Protein AF-A0A841VBY7-F1 (afdb_monomer_lite)

pLDDT: mean 86.81, std 8.85, range [55.12, 94.94]

Radius of gyration: 17.25 Å; chains: 1; bounding box: 40×37×51 Å

InterPro domains:
  IPR022573 Protein of unknown function DUF2887 [PF11103] (1-107)

Secondary structure (DSSP, 8-state):
---EEEEES-GGG----TTTSHHHHHTTSEEEEEGGG--TTS-H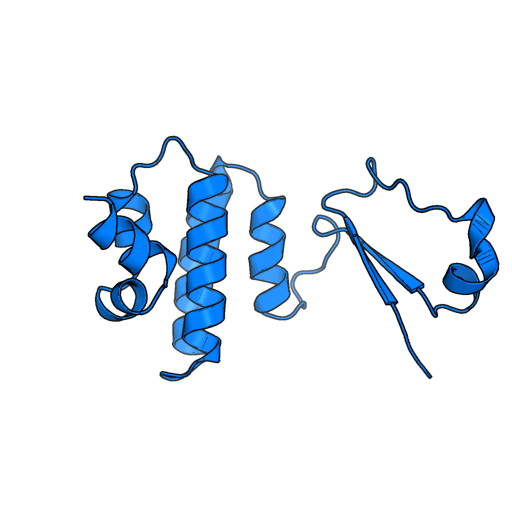HHHHHHTTTS-HHHHHHHHHHHHHHHHHHS-SSHHHHHHHHHHHHHHHHH-TTS-HHHHHTTS-HHHHHTSHHHHHHHH--

Structure (mmCIF, N/CA/C/O backbone):
data_AF-A0A841VBY7-F1
#
_entry.id   AF-A0A841VBY7-F1
#
loop_
_atom_site.group_PDB
_atom_site.id
_atom_site.type_symbol
_atom_site.label_atom_id
_atom_site.label_alt_id
_atom_site.label_comp_id
_atom_site.label_asym_id
_atom_site.label_entity_id
_atom_site.label_seq_id
_atom_site.pdbx_PDB_ins_code
_atom_site.Cartn_x
_atom_site.Cartn_y
_atom_site.Cartn_z
_atom_site.occupancy
_atom_site.B_iso_or_equiv
_atom_site.auth_seq_id
_atom_site.auth_comp_id
_atom_site.auth_asym_id
_atom_site.auth_atom_id
_atom_site.pdbx_PDB_model_num
ATOM 1 N N . ASN A 1 1 ? 5.041 -22.442 -16.978 1.00 83.69 1 ASN A N 1
ATOM 2 C CA . ASN A 1 1 ? 4.970 -21.072 -17.534 1.00 83.69 1 ASN A CA 1
ATOM 3 C C . ASN A 1 1 ? 4.860 -20.075 -16.394 1.00 83.69 1 ASN A C 1
ATOM 5 O O . ASN A 1 1 ? 3.761 -19.865 -15.910 1.00 83.69 1 ASN A O 1
ATOM 9 N N . TRP A 1 2 ? 5.991 -19.558 -15.904 1.00 93.25 2 TRP A N 1
ATOM 10 C CA . TRP A 1 2 ? 6.018 -18.559 -14.826 1.00 93.25 2 TRP A CA 1
ATOM 11 C C . TRP A 1 2 ? 5.962 -17.136 -15.397 1.00 93.25 2 TRP A C 1
ATOM 13 O O . TRP A 1 2 ? 6.404 -16.927 -16.530 1.00 93.25 2 TRP A O 1
ATOM 23 N N . GLN A 1 3 ? 5.454 -16.194 -14.602 1.00 94.81 3 GLN A N 1
ATOM 24 C CA . GLN A 1 3 ? 5.492 -14.752 -14.854 1.00 94.81 3 GLN A CA 1
ATOM 25 C C . GLN A 1 3 ? 5.955 -14.020 -13.589 1.00 94.81 3 GLN A C 1
ATOM 27 O O . GLN A 1 3 ? 5.697 -14.484 -12.479 1.00 94.81 3 GLN A O 1
ATOM 32 N N . GLY A 1 4 ? 6.669 -12.913 -13.767 1.00 94.44 4 GLY A N 1
ATOM 33 C CA . GLY A 1 4 ? 7.171 -12.052 -12.704 1.00 94.44 4 GLY A CA 1
ATOM 34 C C . GLY A 1 4 ? 6.605 -10.641 -12.814 1.00 94.44 4 GLY A C 1
ATOM 35 O O . GLY A 1 4 ? 6.307 -10.155 -13.906 1.00 94.44 4 GLY A O 1
ATOM 36 N N . VAL A 1 5 ? 6.481 -9.977 -11.670 1.00 92.75 5 VAL A N 1
ATOM 37 C CA . VAL A 1 5 ? 5.989 -8.603 -11.574 1.00 92.75 5 VAL A CA 1
ATOM 38 C C . VAL A 1 5 ? 6.984 -7.787 -10.764 1.00 92.75 5 VAL A C 1
ATOM 40 O O . VAL A 1 5 ? 7.416 -8.221 -9.698 1.00 92.75 5 VAL A O 1
ATOM 43 N N . ILE A 1 6 ? 7.345 -6.612 -11.273 1.00 93.50 6 ILE A N 1
ATOM 44 C CA . ILE A 1 6 ? 8.124 -5.611 -10.547 1.00 93.50 6 ILE A CA 1
ATOM 45 C C . ILE A 1 6 ? 7.207 -4.420 -10.292 1.00 93.50 6 ILE A C 1
ATOM 47 O O . ILE A 1 6 ? 6.588 -3.907 -11.222 1.00 93.50 6 ILE A O 1
ATOM 51 N N . ILE A 1 7 ? 7.115 -3.988 -9.039 1.00 91.94 7 ILE A N 1
ATOM 52 C CA . ILE A 1 7 ? 6.282 -2.855 -8.636 1.00 91.94 7 ILE A CA 1
ATOM 53 C C . ILE A 1 7 ? 7.205 -1.724 -8.202 1.00 91.94 7 ILE A C 1
ATOM 55 O O . ILE A 1 7 ? 8.027 -1.897 -7.304 1.00 91.94 7 ILE A O 1
ATOM 59 N N . TYR A 1 8 ? 7.050 -0.568 -8.835 1.00 94.81 8 TYR A N 1
ATOM 60 C CA . TYR A 1 8 ? 7.709 0.673 -8.452 1.00 94.81 8 TYR A CA 1
ATOM 61 C C . TYR A 1 8 ? 6.673 1.671 -7.923 1.00 94.81 8 TYR A C 1
ATOM 63 O O . TYR A 1 8 ? 5.538 1.679 -8.398 1.00 94.81 8 TYR A O 1
ATOM 71 N N . PRO A 1 9 ? 7.028 2.554 -6.977 1.00 92.62 9 PRO A N 1
ATOM 72 C CA . PRO A 1 9 ? 6.151 3.654 -6.596 1.00 92.62 9 PRO A CA 1
ATOM 73 C C . PRO A 1 9 ? 5.969 4.647 -7.756 1.00 92.62 9 PRO A C 1
ATOM 75 O O . PRO A 1 9 ? 4.849 5.049 -8.058 1.00 92.62 9 PRO A O 1
ATOM 78 N N . HIS A 1 10 ? 7.066 4.976 -8.443 1.00 93.88 10 HIS A N 1
ATOM 79 C CA . HIS A 1 10 ? 7.127 5.949 -9.530 1.00 93.88 10 HIS A CA 1
ATOM 80 C C . HIS A 1 10 ? 8.010 5.429 -10.668 1.00 93.88 10 HIS A C 1
ATOM 82 O O . HIS A 1 10 ? 8.964 4.684 -10.429 1.00 93.88 10 HIS A O 1
ATOM 88 N N . ARG A 1 11 ? 7.723 5.832 -11.910 1.00 93.62 11 ARG A N 1
ATOM 89 C CA . ARG A 1 11 ? 8.493 5.410 -13.094 1.00 93.62 11 ARG A CA 1
ATOM 90 C C . ARG A 1 11 ? 9.908 5.973 -13.102 1.00 93.62 11 ARG A C 1
ATOM 92 O O . ARG A 1 11 ? 10.833 5.321 -13.569 1.00 93.62 11 ARG A O 1
ATOM 99 N N . GLU A 1 12 ? 10.071 7.162 -12.552 1.00 94.56 12 GLU A N 1
ATOM 100 C CA . GLU A 1 12 ? 11.310 7.930 -12.499 1.00 94.56 12 GLU A CA 1
ATOM 101 C C . GLU A 1 12 ? 12.406 7.222 -11.695 1.00 94.56 12 GLU A C 1
ATOM 103 O O . GLU A 1 12 ? 13.587 7.476 -11.921 1.00 94.56 12 GLU A O 1
ATOM 108 N N . ILE A 1 13 ? 12.028 6.321 -10.781 1.00 93.75 13 ILE A N 1
ATOM 109 C CA . ILE A 1 13 ? 12.973 5.551 -9.964 1.00 93.75 13 ILE A CA 1
ATOM 110 C C . ILE A 1 13 ? 13.165 4.112 -10.458 1.00 93.75 13 ILE A C 1
ATOM 112 O O . ILE A 1 13 ? 13.806 3.307 -9.779 1.00 93.75 13 ILE A O 1
ATOM 116 N N . GLU A 1 14 ? 12.602 3.762 -11.620 1.00 93.00 14 GLU A N 1
ATOM 117 C CA . GLU A 1 14 ? 12.791 2.442 -12.206 1.00 93.00 14 GLU A CA 1
ATOM 118 C C . GLU A 1 14 ? 14.274 2.193 -12.496 1.00 93.00 14 GLU A C 1
ATOM 120 O O . GLU A 1 14 ? 14.907 2.876 -13.298 1.00 93.00 14 GLU A O 1
ATOM 125 N N . ASN A 1 15 ? 14.809 1.143 -11.882 1.00 90.12 15 ASN A N 1
ATOM 126 C CA . ASN A 1 15 ? 16.189 0.693 -12.051 1.00 90.12 15 ASN A CA 1
ATOM 127 C C . ASN A 1 15 ? 16.261 -0.741 -12.597 1.00 90.12 15 ASN A C 1
ATOM 129 O O . ASN A 1 15 ? 17.210 -1.480 -12.320 1.00 90.12 15 ASN A O 1
ATOM 133 N N . SER A 1 16 ? 15.230 -1.158 -13.335 1.00 86.19 16 SER A N 1
ATOM 134 C CA . SER A 1 16 ? 15.117 -2.527 -13.814 1.00 86.19 16 SER A CA 1
ATOM 135 C C . SER A 1 16 ? 16.292 -2.864 -14.752 1.00 86.19 16 SER A C 1
ATOM 137 O O . SER A 1 16 ? 16.667 -2.063 -15.616 1.00 86.19 16 SER A O 1
ATOM 139 N N . PRO A 1 17 ? 16.912 -4.051 -14.615 1.00 84.69 17 PRO A N 1
ATOM 140 C CA . PRO A 1 17 ? 18.100 -4.431 -15.380 1.00 84.69 17 PRO A CA 1
ATOM 141 C C . PRO A 1 17 ? 17.764 -4.852 -16.825 1.00 84.69 17 PRO A C 1
ATOM 143 O O . PRO A 1 17 ? 18.206 -5.904 -17.293 1.00 84.69 17 PRO A O 1
ATOM 146 N N . LYS A 1 18 ? 16.990 -4.029 -17.550 1.00 84.06 18 LYS A N 1
ATOM 147 C CA . LYS A 1 18 ? 16.443 -4.328 -18.885 1.00 84.06 18 LYS A CA 1
ATOM 148 C C . LYS A 1 18 ? 17.505 -4.754 -19.886 1.00 84.06 18 LYS A C 1
ATOM 150 O O . LYS A 1 18 ? 17.269 -5.692 -20.621 1.00 84.06 18 LYS A O 1
ATOM 155 N N . SER A 1 19 ? 18.694 -4.151 -19.876 1.00 86.44 19 SER A N 1
ATOM 156 C CA . SER A 1 19 ? 19.770 -4.555 -20.795 1.00 86.44 19 SER A CA 1
ATOM 157 C C . SER A 1 19 ? 20.299 -5.972 -20.529 1.00 86.44 19 SER A C 1
ATOM 159 O O . SER A 1 19 ? 20.619 -6.685 -21.474 1.00 86.44 19 SER A O 1
ATOM 161 N N . ARG A 1 20 ? 20.388 -6.406 -19.263 1.00 90.44 20 ARG A N 1
ATOM 162 C CA . ARG A 1 20 ? 20.940 -7.728 -18.913 1.00 90.44 20 ARG A CA 1
ATOM 163 C C . ARG A 1 20 ? 19.905 -8.848 -19.053 1.00 90.44 20 ARG A C 1
ATOM 165 O O . ARG A 1 20 ? 20.283 -9.995 -19.258 1.00 90.44 20 ARG A O 1
ATOM 172 N N . TYR A 1 21 ? 18.620 -8.515 -18.947 1.00 91.50 21 TYR A N 1
ATOM 173 C CA . TYR A 1 21 ? 17.520 -9.483 -18.932 1.00 91.50 21 TYR A CA 1
ATOM 174 C C . TYR A 1 21 ? 16.413 -9.134 -19.934 1.00 91.50 21 TYR A C 1
ATOM 176 O O . TYR A 1 21 ? 15.238 -9.398 -19.683 1.00 91.50 21 TYR A O 1
ATOM 184 N N . GLN A 1 22 ? 16.791 -8.522 -21.058 1.00 91.50 22 GLN A N 1
ATOM 185 C CA . GLN A 1 22 ? 15.883 -7.963 -22.064 1.00 91.50 22 GLN A CA 1
ATOM 186 C C . GLN A 1 22 ? 14.826 -8.970 -22.523 1.00 91.50 22 GLN A C 1
ATOM 188 O O . GLN A 1 22 ? 13.646 -8.638 -22.557 1.00 91.50 22 GLN A O 1
ATOM 193 N N . GLU A 1 23 ? 15.231 -10.223 -22.744 1.00 94.31 23 GLU A N 1
ATOM 194 C CA . GLU A 1 23 ? 14.349 -11.318 -23.160 1.00 94.31 23 GLU A CA 1
ATOM 195 C C . GLU A 1 23 ? 13.137 -11.498 -22.229 1.00 94.31 23 GLU A C 1
ATOM 197 O O . GLU A 1 23 ? 12.025 -11.750 -22.694 1.00 94.31 23 GLU A O 1
ATOM 202 N N . PHE A 1 24 ? 13.302 -11.335 -20.911 1.00 94.44 24 PHE A N 1
ATOM 203 C CA . PHE A 1 24 ? 12.190 -11.494 -19.968 1.00 94.44 24 PHE A CA 1
ATOM 204 C C . PHE A 1 24 ? 11.174 -10.355 -20.059 1.00 94.44 24 PHE A C 1
ATOM 206 O O . PHE A 1 24 ? 9.981 -10.602 -19.887 1.00 94.44 24 PHE A O 1
ATOM 213 N N . PHE A 1 25 ? 11.629 -9.139 -20.355 1.00 93.44 25 PHE A N 1
ATOM 214 C CA . PHE A 1 25 ? 10.750 -7.985 -20.533 1.00 93.44 25 PHE A CA 1
ATOM 215 C C . PHE A 1 25 ? 10.073 -8.011 -21.907 1.00 93.44 25 PHE A C 1
ATOM 217 O O . PHE A 1 25 ? 8.864 -7.829 -21.996 1.00 93.44 25 PHE A O 1
ATOM 224 N N . GLU A 1 26 ? 10.821 -8.304 -22.974 1.00 93.00 26 GLU A N 1
ATOM 225 C CA . GLU A 1 26 ? 10.289 -8.358 -24.344 1.00 93.00 26 GLU A CA 1
ATOM 226 C C . GLU A 1 26 ? 9.283 -9.490 -24.545 1.00 93.00 26 GLU A C 1
ATOM 228 O O . GLU A 1 26 ? 8.283 -9.317 -25.236 1.00 93.00 26 GLU A O 1
ATOM 233 N N . SER A 1 27 ? 9.508 -10.639 -23.904 1.00 94.06 27 SER A N 1
ATOM 234 C CA . SER A 1 27 ? 8.556 -11.755 -23.936 1.00 94.06 27 SER A CA 1
ATOM 235 C C . SER A 1 27 ? 7.302 -11.524 -23.083 1.00 94.06 27 SER A C 1
ATOM 237 O O . SER A 1 27 ? 6.415 -12.379 -23.072 1.00 94.06 27 SER A O 1
ATOM 239 N N . GLY A 1 28 ? 7.225 -10.422 -22.326 1.00 93.06 28 GLY A N 1
ATOM 240 C CA . GLY A 1 28 ? 6.149 -10.164 -21.362 1.00 93.06 28 GLY A CA 1
ATOM 241 C C . GLY A 1 28 ? 6.160 -11.113 -20.158 1.00 93.06 28 GLY A C 1
ATOM 242 O O . GLY A 1 28 ? 5.179 -11.199 -19.417 1.00 93.06 28 GLY A O 1
ATOM 243 N N . ARG A 1 29 ? 7.255 -11.858 -19.953 1.00 94.69 29 ARG A N 1
ATOM 244 C CA . ARG A 1 29 ? 7.416 -12.775 -18.819 1.00 94.69 29 ARG A CA 1
ATOM 245 C C . ARG A 1 29 ? 7.654 -12.014 -17.516 1.00 94.69 29 ARG A C 1
ATOM 247 O O . ARG A 1 29 ? 7.263 -12.504 -16.462 1.00 94.69 29 ARG A O 1
ATOM 254 N N . VAL A 1 30 ? 8.258 -10.8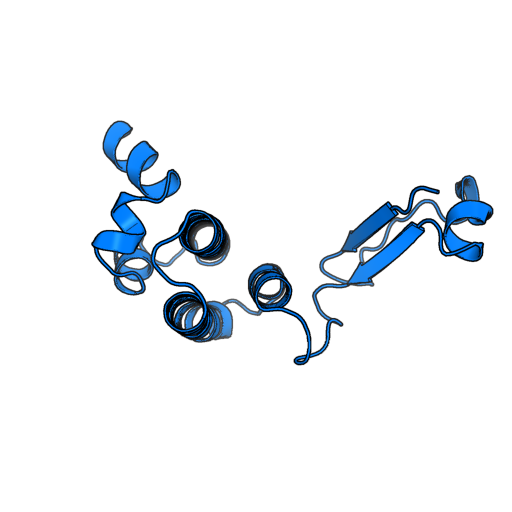29 -17.587 1.00 94.94 30 VAL A N 1
ATOM 255 C CA . VAL A 1 30 ? 8.399 -9.883 -16.477 1.00 94.94 30 VAL A CA 1
ATOM 256 C C . VAL A 1 30 ? 7.770 -8.551 -16.867 1.00 94.94 30 VAL A C 1
ATOM 258 O O . VAL A 1 30 ? 8.166 -7.955 -17.865 1.00 94.94 30 VAL A O 1
ATOM 261 N N . ASN A 1 31 ? 6.824 -8.074 -16.059 1.00 92.69 31 ASN A N 1
ATOM 262 C CA . ASN A 1 31 ? 6.128 -6.806 -16.284 1.00 92.69 31 ASN A CA 1
ATOM 263 C C . ASN A 1 31 ? 6.410 -5.819 -15.144 1.00 92.69 31 ASN A C 1
ATOM 265 O O . ASN A 1 31 ? 6.396 -6.199 -13.971 1.00 92.69 31 ASN A O 1
ATOM 269 N N . CYS A 1 32 ? 6.656 -4.555 -15.493 1.00 93.06 32 CYS A N 1
ATOM 270 C CA . CYS A 1 32 ? 6.820 -3.464 -14.534 1.00 93.06 32 CYS A CA 1
ATOM 271 C C . CYS A 1 32 ? 5.508 -2.687 -14.399 1.00 93.06 32 CYS A C 1
ATOM 273 O O . CYS A 1 32 ? 4.953 -2.248 -15.405 1.00 93.06 32 CYS A O 1
ATOM 275 N N . TYR A 1 33 ? 5.069 -2.464 -13.164 1.00 92.25 33 TYR A N 1
ATOM 276 C CA . TYR A 1 33 ? 3.930 -1.611 -12.834 1.00 92.25 33 TYR A CA 1
ATOM 277 C C . TYR A 1 33 ? 4.375 -0.480 -11.915 1.00 92.25 33 TYR A C 1
ATOM 279 O O . TYR A 1 33 ? 5.295 -0.640 -11.110 1.00 92.25 33 TYR A O 1
ATOM 287 N N . TYR A 1 34 ? 3.704 0.661 -12.036 1.00 93.94 34 TYR A N 1
ATOM 288 C CA . TYR A 1 34 ? 4.020 1.868 -11.282 1.00 93.94 34 TYR A CA 1
ATOM 289 C C . TYR A 1 34 ? 2.783 2.277 -10.500 1.00 93.94 34 TYR A C 1
ATOM 291 O O . TYR A 1 34 ? 1.766 2.583 -11.114 1.00 93.94 34 TYR A O 1
ATOM 299 N N . LEU A 1 35 ? 2.858 2.267 -9.170 1.00 93.06 35 LEU A N 1
ATOM 300 C CA . LEU A 1 35 ? 1.697 2.483 -8.299 1.00 93.06 35 LEU A CA 1
ATOM 301 C C . LEU A 1 35 ? 0.991 3.813 -8.596 1.00 93.06 35 LEU A C 1
ATOM 303 O O . LEU A 1 35 ? -0.235 3.868 -8.597 1.00 93.06 35 LEU A O 1
ATOM 307 N N . ASN A 1 36 ? 1.749 4.863 -8.922 1.00 92.19 36 ASN A N 1
ATOM 308 C CA . ASN A 1 36 ? 1.201 6.178 -9.261 1.00 92.19 36 ASN A CA 1
ATOM 309 C C . ASN A 1 36 ? 0.569 6.274 -10.666 1.00 92.19 36 ASN A C 1
ATOM 311 O O . ASN A 1 36 ? 0.138 7.357 -11.051 1.00 92.19 36 ASN A O 1
ATOM 315 N N . GLN A 1 37 ? 0.569 5.190 -11.446 1.00 91.38 37 GLN A N 1
ATOM 316 C CA . GLN A 1 37 ? 0.018 5.113 -12.809 1.00 91.38 37 GLN A CA 1
ATOM 317 C C . GLN A 1 37 ? -1.054 4.019 -12.945 1.00 91.38 37 GLN A C 1
ATOM 319 O O . GLN A 1 37 ? -1.455 3.705 -14.061 1.00 91.38 37 GLN A O 1
ATOM 324 N N . LEU A 1 38 ? -1.458 3.395 -11.836 1.00 88.25 38 LEU A N 1
ATOM 325 C CA . LEU A 1 38 ? -2.511 2.380 -11.801 1.00 88.25 38 LEU A CA 1
ATOM 326 C C . LEU A 1 38 ? -3.894 3.059 -11.812 1.00 88.25 38 LEU A C 1
ATOM 328 O O . LEU A 1 38 ? -4.091 4.066 -11.129 1.00 88.25 38 LEU A O 1
ATOM 332 N N . ASP A 1 39 ? -4.826 2.544 -12.615 1.00 78.69 39 ASP A N 1
ATOM 333 C CA . ASP A 1 39 ? -6.118 3.185 -12.891 1.00 78.69 39 ASP A CA 1
ATOM 334 C C . ASP A 1 39 ? -7.174 2.844 -11.818 1.00 78.69 39 ASP A C 1
ATOM 336 O O . ASP A 1 39 ? -7.157 1.789 -11.188 1.00 78.69 39 ASP A O 1
ATOM 340 N N . GLU A 1 40 ? -8.181 3.710 -11.645 1.00 57.19 40 GLU A N 1
ATOM 341 C CA . GLU A 1 40 ? -9.237 3.582 -10.617 1.00 57.19 40 GLU A CA 1
ATOM 342 C C . GLU A 1 40 ? -10.106 2.306 -10.720 1.00 57.19 40 GLU A C 1
ATOM 344 O O . GLU A 1 40 ? -10.822 1.960 -9.768 1.00 57.19 40 GLU A O 1
ATOM 349 N N . GLY A 1 41 ? -10.043 1.602 -11.859 1.00 60.66 4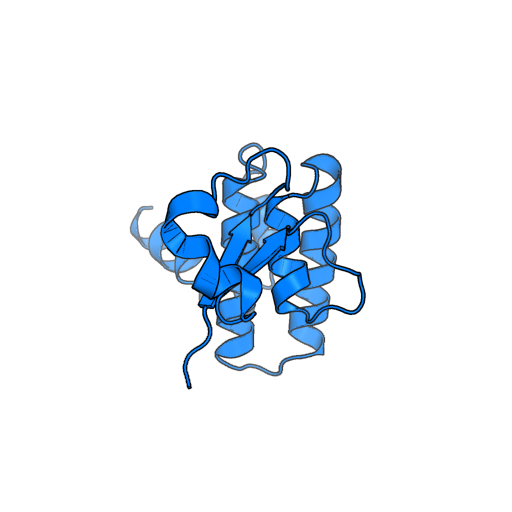1 GLY A N 1
ATOM 350 C CA . GLY A 1 41 ? -10.677 0.300 -12.093 1.00 60.66 41 GLY A CA 1
ATOM 351 C C . GLY A 1 41 ? -9.956 -0.881 -11.433 1.00 60.66 41 GLY A C 1
ATOM 352 O O . GLY A 1 41 ? -10.442 -2.012 -11.505 1.00 60.66 41 GLY A O 1
ATOM 353 N N . ASP A 1 42 ? -8.819 -0.633 -10.788 1.00 65.50 42 ASP A N 1
ATOM 354 C CA . ASP A 1 42 ? -8.029 -1.673 -10.159 1.00 65.50 42 ASP A CA 1
ATOM 355 C C . ASP A 1 42 ? -8.653 -2.187 -8.851 1.00 65.50 42 ASP A C 1
ATOM 357 O O . ASP A 1 42 ? -9.413 -1.513 -8.149 1.00 65.50 42 ASP A O 1
ATOM 361 N N . SER A 1 43 ? -8.342 -3.447 -8.536 1.00 85.38 43 SER A N 1
ATOM 362 C CA . SER A 1 43 ? -8.861 -4.145 -7.355 1.00 85.38 43 SER A CA 1
ATOM 363 C C . SER A 1 43 ? -8.616 -3.363 -6.056 1.00 85.38 43 SER A C 1
ATOM 365 O O . SER A 1 43 ? -7.649 -2.612 -5.946 1.00 85.38 43 SER A O 1
ATOM 367 N N . LEU A 1 44 ? -9.429 -3.607 -5.023 1.00 88.50 44 LEU A N 1
ATOM 368 C CA . LEU A 1 44 ? -9.278 -2.943 -3.721 1.00 88.50 44 LEU A CA 1
ATOM 369 C C . LEU A 1 44 ? -7.849 -3.044 -3.154 1.00 88.50 44 LEU A C 1
ATOM 371 O O . LEU A 1 44 ? -7.338 -2.076 -2.603 1.00 88.50 44 LEU A O 1
ATOM 375 N N . GLY A 1 45 ? -7.173 -4.182 -3.346 1.00 87.12 45 GLY A N 1
ATOM 376 C CA . GLY A 1 45 ? -5.781 -4.356 -2.922 1.00 87.12 45 GLY A CA 1
ATOM 377 C C . GLY A 1 45 ? -4.803 -3.410 -3.627 1.00 87.12 45 GLY A C 1
ATOM 378 O O . GLY A 1 45 ? -3.872 -2.919 -2.997 1.00 87.12 45 GLY A O 1
ATOM 379 N N . VAL A 1 46 ? -5.034 -3.089 -4.903 1.00 89.00 46 VAL A N 1
ATOM 380 C CA . VAL A 1 46 ? -4.227 -2.095 -5.628 1.00 89.00 46 VAL A CA 1
ATOM 381 C C . VAL A 1 46 ? -4.453 -0.701 -5.052 1.00 89.00 46 VAL A C 1
ATOM 383 O O . VAL A 1 46 ? -3.478 -0.006 -4.785 1.00 89.00 46 VAL A O 1
ATOM 386 N N . LYS A 1 47 ? -5.705 -0.325 -4.766 1.00 92.00 47 LYS A N 1
ATOM 387 C CA . LYS A 1 47 ? -6.017 0.971 -4.139 1.00 92.00 47 LYS A CA 1
ATOM 388 C C . LYS A 1 47 ? -5.353 1.124 -2.769 1.00 92.00 47 LYS A C 1
ATOM 390 O O . LYS A 1 47 ? -4.846 2.191 -2.441 1.00 92.00 47 LYS A O 1
ATOM 395 N N . VAL A 1 48 ? -5.274 0.039 -1.996 1.00 93.81 48 VAL A N 1
ATOM 396 C CA . VAL A 1 48 ? -4.510 0.017 -0.739 1.00 93.81 48 VAL A CA 1
ATOM 397 C C . VAL A 1 48 ? -3.019 0.253 -0.986 1.00 93.81 48 VAL A C 1
ATOM 399 O O . VAL A 1 48 ? -2.421 1.072 -0.296 1.00 93.81 48 VAL A O 1
ATOM 402 N N . LEU A 1 49 ? -2.412 -0.383 -1.993 1.00 92.06 49 LEU A N 1
ATOM 403 C CA . LEU A 1 49 ? -1.009 -0.124 -2.340 1.00 92.06 49 LEU A CA 1
ATOM 404 C C . LEU A 1 49 ? -0.776 1.308 -2.849 1.00 92.06 49 LEU A C 1
ATOM 406 O O . LEU A 1 49 ? 0.294 1.865 -2.613 1.00 92.06 49 LEU A O 1
ATOM 410 N N . GLN A 1 50 ? -1.757 1.940 -3.496 1.00 93.44 50 GLN A N 1
ATOM 411 C CA . GLN A 1 50 ? -1.651 3.335 -3.940 1.00 93.44 50 GLN A CA 1
ATOM 412 C C . GLN A 1 50 ? -1.534 4.328 -2.776 1.00 93.44 50 GLN A C 1
ATOM 414 O O . GLN A 1 50 ? -0.894 5.372 -2.937 1.00 93.44 50 GLN A O 1
ATOM 419 N N . LEU A 1 51 ? -1.994 3.969 -1.568 1.00 94.75 51 LEU A N 1
ATOM 420 C CA . LEU A 1 51 ? -1.718 4.757 -0.362 1.00 94.75 51 LEU A CA 1
ATOM 421 C C . LEU A 1 51 ? -0.215 4.953 -0.130 1.00 94.75 51 LEU A C 1
ATOM 423 O O . LEU A 1 51 ? 0.157 5.950 0.473 1.00 94.75 51 LEU A O 1
ATOM 427 N N . ILE A 1 52 ? 0.668 4.076 -0.630 1.00 93.62 52 ILE A N 1
ATOM 428 C CA . ILE A 1 52 ? 2.133 4.214 -0.508 1.00 93.62 52 ILE A CA 1
ATOM 429 C C . ILE A 1 52 ? 2.648 5.439 -1.273 1.00 93.62 52 ILE A C 1
ATOM 431 O O . ILE A 1 52 ? 3.579 6.098 -0.809 1.00 93.62 52 ILE A O 1
ATOM 435 N N . VAL A 1 53 ? 2.011 5.811 -2.386 1.00 93.75 53 VAL A N 1
ATOM 436 C CA . VAL A 1 53 ? 2.450 6.907 -3.276 1.00 93.75 53 VAL A CA 1
ATOM 437 C C . VAL A 1 53 ? 1.575 8.156 -3.218 1.00 93.75 53 VAL A C 1
ATOM 439 O O . VAL A 1 53 ? 1.951 9.184 -3.769 1.00 93.75 53 VAL A O 1
ATOM 442 N N . GLU A 1 54 ? 0.449 8.100 -2.505 1.00 94.19 54 GLU A N 1
ATOM 443 C CA . GLU A 1 54 ? -0.422 9.258 -2.275 1.00 94.19 54 GLU A CA 1
ATOM 444 C C . GLU A 1 54 ? 0.293 10.412 -1.530 1.00 94.19 54 GLU A C 1
ATOM 446 O O . GLU A 1 54 ? 1.303 10.238 -0.858 1.00 94.19 54 GLU A O 1
ATOM 451 N N . SER A 1 55 ? -0.200 11.636 -1.611 1.00 92.81 55 SER A N 1
ATOM 452 C CA . SER A 1 55 ? 0.301 12.733 -0.781 1.00 92.81 55 SER A CA 1
ATOM 453 C C . SER A 1 55 ? -0.174 12.601 0.678 1.00 92.81 55 SER A C 1
ATOM 455 O O . SER A 1 55 ? -1.292 12.147 0.936 1.00 92.81 55 SER A O 1
ATOM 457 N N . GLU A 1 56 ? 0.635 13.019 1.661 1.00 89.44 56 GLU A N 1
ATOM 458 C CA . GLU A 1 56 ? 0.228 13.007 3.084 1.00 89.44 56 GLU A CA 1
ATOM 459 C C . GLU A 1 56 ? -1.147 13.671 3.335 1.00 89.44 56 GLU A C 1
ATOM 461 O O . GLU A 1 56 ? -1.963 13.062 4.032 1.00 89.44 56 GLU A O 1
ATOM 466 N N . PRO A 1 57 ? -1.476 14.847 2.747 1.00 89.19 57 PRO A N 1
ATOM 467 C CA . PRO A 1 57 ? -2.766 15.504 2.981 1.00 89.19 57 PRO A CA 1
ATOM 468 C C . PRO A 1 57 ? -3.981 14.672 2.549 1.00 89.19 57 PRO A C 1
ATOM 470 O O . PRO A 1 57 ? -5.035 14.754 3.177 1.00 89.19 57 PRO A O 1
ATOM 473 N N . ASN A 1 58 ? -3.836 13.856 1.502 1.00 91.88 58 ASN A N 1
ATOM 474 C CA . ASN A 1 58 ? -4.920 13.039 0.954 1.00 91.88 58 ASN A CA 1
ATOM 475 C C . ASN A 1 58 ? -4.968 11.629 1.556 1.00 91.88 58 ASN A C 1
ATOM 477 O O . ASN A 1 58 ? -6.033 11.010 1.595 1.00 91.88 58 ASN A O 1
ATOM 481 N N . THR A 1 59 ? -3.828 11.130 2.045 1.00 93.69 59 THR A N 1
ATOM 482 C CA . THR A 1 59 ? -3.660 9.757 2.549 1.00 93.69 59 THR A CA 1
ATOM 483 C C . THR A 1 59 ? 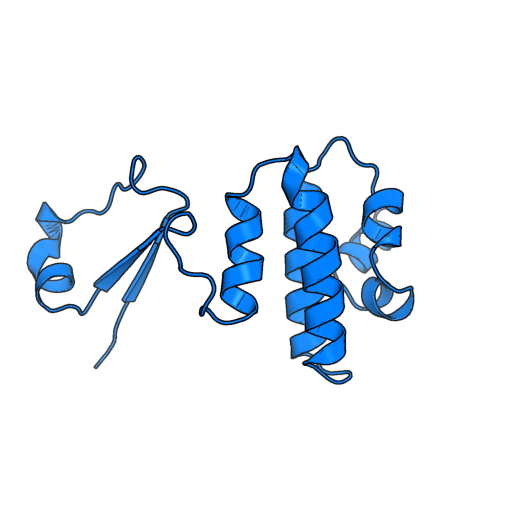-4.692 9.422 3.626 1.00 93.69 59 THR A C 1
ATOM 485 O O . THR A 1 59 ? -5.277 8.342 3.611 1.00 93.69 59 THR A O 1
ATOM 488 N N . LEU A 1 60 ? -4.969 10.358 4.541 1.00 91.56 60 LEU A N 1
ATOM 489 C CA . LEU A 1 60 ? -5.936 10.134 5.617 1.00 91.56 60 LEU A CA 1
ATOM 490 C C . LEU A 1 60 ? -7.364 9.941 5.085 1.00 91.56 60 LEU A C 1
ATOM 492 O O . LEU A 1 60 ? -8.092 9.072 5.563 1.00 91.56 60 LEU A O 1
ATOM 496 N N . GLY A 1 61 ? -7.773 10.760 4.112 1.00 92.88 61 GLY A N 1
ATOM 497 C CA . GLY A 1 61 ? -9.105 10.689 3.511 1.00 92.88 61 GLY A CA 1
ATOM 498 C C . GLY A 1 61 ? -9.316 9.371 2.772 1.00 92.88 61 GLY A C 1
ATOM 499 O O . GLY A 1 61 ? -10.272 8.652 3.061 1.00 92.88 61 GLY A O 1
ATOM 500 N N . GLN A 1 62 ? -8.372 9.016 1.899 1.00 93.94 62 GLN A N 1
ATOM 501 C CA . GLN A 1 62 ? -8.420 7.757 1.152 1.00 93.94 62 GLN A CA 1
ATOM 502 C C . GLN A 1 62 ? -8.321 6.534 2.069 1.00 93.94 62 GLN A C 1
ATOM 504 O O . GLN A 1 62 ? -9.043 5.561 1.872 1.00 93.94 62 GLN A O 1
ATOM 509 N N . GLY A 1 63 ? -7.493 6.589 3.118 1.00 94.44 63 GLY A N 1
ATOM 510 C CA . GLY A 1 63 ? -7.400 5.521 4.111 1.00 94.44 63 GLY A CA 1
ATOM 511 C C . GLY A 1 63 ? -8.744 5.231 4.785 1.00 94.44 63 GLY A C 1
ATOM 512 O O . GLY A 1 63 ? -9.146 4.073 4.875 1.00 94.44 63 GLY A O 1
ATOM 513 N N . LYS A 1 64 ? -9.489 6.272 5.194 1.00 93.50 64 LYS A N 1
ATOM 514 C CA . LYS A 1 64 ? -10.839 6.110 5.773 1.00 93.50 64 LYS A CA 1
ATOM 515 C C . LYS A 1 64 ? -11.807 5.462 4.789 1.00 93.50 64 LYS A C 1
ATOM 517 O O . LYS A 1 64 ? -12.561 4.567 5.171 1.00 93.50 64 LYS A O 1
ATOM 522 N N . GLU A 1 65 ? -11.784 5.911 3.539 1.00 93.94 65 GLU A N 1
ATOM 523 C CA . GLU A 1 65 ? -12.651 5.374 2.496 1.00 93.94 65 GLU A CA 1
ATOM 524 C C . GLU A 1 65 ? -12.356 3.892 2.232 1.00 93.94 65 GLU A C 1
ATOM 526 O O . GLU A 1 65 ? -13.273 3.072 2.205 1.00 93.94 65 GLU A O 1
ATOM 531 N N . LEU A 1 66 ? -11.077 3.523 2.131 1.00 94.62 66 LEU A N 1
ATOM 532 C CA . LEU A 1 66 ? -10.658 2.142 1.904 1.00 94.62 66 LEU A CA 1
ATOM 533 C C . LEU A 1 66 ? -11.038 1.225 3.065 1.00 94.62 66 LEU A C 1
ATOM 535 O O . LEU A 1 66 ? -11.564 0.143 2.821 1.00 94.62 66 LEU A O 1
ATOM 539 N N . ILE A 1 67 ? -10.870 1.663 4.316 1.00 93.56 67 ILE A N 1
ATOM 540 C CA . ILE A 1 67 ? -11.332 0.905 5.491 1.00 93.56 67 ILE A CA 1
ATOM 541 C C . ILE A 1 67 ? -12.837 0.621 5.386 1.00 93.56 67 ILE A C 1
ATOM 543 O O . ILE A 1 67 ? -13.280 -0.507 5.613 1.00 93.56 67 ILE A O 1
ATOM 547 N N . GLN A 1 68 ? -13.637 1.619 4.999 1.00 92.69 68 GLN A N 1
ATOM 548 C CA . GLN A 1 68 ? -15.074 1.439 4.814 1.00 92.69 68 GLN A CA 1
ATOM 549 C C . GLN A 1 68 ? -15.394 0.463 3.669 1.00 92.69 68 GLN A C 1
ATOM 551 O O . GLN A 1 68 ? -16.238 -0.417 3.847 1.00 92.69 68 GLN A O 1
ATOM 556 N N . GLN A 1 69 ? -14.717 0.580 2.524 1.00 92.81 69 GLN A N 1
ATOM 557 C CA . GLN A 1 69 ? -14.905 -0.323 1.383 1.00 92.81 69 GLN A CA 1
ATOM 558 C C . GLN A 1 69 ? -14.546 -1.773 1.743 1.00 92.81 69 GLN A C 1
ATOM 560 O O . GLN A 1 69 ? -15.312 -2.686 1.436 1.00 92.81 69 GLN A O 1
ATOM 565 N N . VAL A 1 70 ? -13.440 -1.991 2.464 1.00 92.12 70 VAL A N 1
ATOM 566 C CA . VAL A 1 70 ? -13.013 -3.320 2.934 1.00 92.12 70 VAL A CA 1
ATOM 567 C C . VAL A 1 70 ? -14.094 -3.967 3.803 1.00 92.12 70 VAL A C 1
ATOM 569 O O . VAL A 1 70 ? -14.456 -5.120 3.569 1.00 92.12 70 VAL A O 1
ATOM 572 N N . ARG A 1 71 ? -14.678 -3.223 4.750 1.00 88.62 71 ARG A N 1
ATOM 573 C CA . ARG A 1 71 ? -15.772 -3.727 5.602 1.00 88.62 71 ARG A CA 1
ATOM 574 C C . ARG A 1 71 ? -17.035 -4.083 4.824 1.00 88.62 71 ARG A C 1
ATOM 576 O O . ARG A 1 71 ? -17.740 -5.013 5.196 1.00 88.62 71 ARG A O 1
ATOM 583 N N . GLN A 1 72 ? -17.360 -3.310 3.790 1.00 89.81 72 GLN A N 1
ATOM 584 C CA . GLN A 1 72 ? -18.561 -3.537 2.984 1.00 89.81 72 GLN A CA 1
ATOM 585 C C . GLN A 1 72 ? -18.394 -4.728 2.037 1.00 89.81 72 GLN A C 1
ATOM 587 O O . GLN A 1 72 ? -19.343 -5.477 1.816 1.00 89.81 72 GLN A O 1
ATOM 592 N N . GLN A 1 73 ? -17.197 -4.897 1.473 1.00 90.00 73 GLN A N 1
ATOM 593 C CA . GLN A 1 73 ? -16.921 -5.913 0.464 1.00 90.00 73 GLN A CA 1
ATOM 594 C C . GLN A 1 73 ? -16.578 -7.280 1.067 1.00 90.00 73 GLN A C 1
ATOM 596 O O . GLN A 1 73 ? -16.865 -8.307 0.450 1.00 90.00 73 GLN A O 1
ATOM 601 N N . PHE A 1 74 ? -15.983 -7.313 2.261 1.00 86.94 74 PHE A N 1
ATOM 602 C CA . PHE A 1 74 ? -15.575 -8.547 2.921 1.00 86.94 74 PHE A CA 1
ATOM 603 C C . PHE A 1 74 ? -16.334 -8.740 4.235 1.00 86.94 74 PHE A C 1
ATOM 605 O O . PHE A 1 74 ? -16.283 -7.906 5.136 1.00 86.94 74 PHE A O 1
ATOM 612 N N . GLN A 1 75 ? -17.001 -9.889 4.370 1.00 84.06 75 GLN A N 1
ATOM 613 C CA . GLN A 1 75 ? -17.490 -10.361 5.668 1.00 84.06 75 GLN A CA 1
ATOM 614 C C . GLN A 1 75 ? -16.313 -10.612 6.628 1.00 84.06 75 GLN A C 1
ATOM 616 O O . GLN A 1 75 ? -15.152 -10.611 6.205 1.00 84.06 75 GLN A O 1
ATOM 621 N N . GLU A 1 76 ? -16.611 -10.845 7.909 1.00 78.31 76 GLU A N 1
ATOM 622 C CA . GLU A 1 76 ? -15.614 -11.247 8.912 1.00 78.31 76 GLU A CA 1
ATOM 623 C C . GLU A 1 76 ? -14.812 -12.456 8.402 1.00 78.31 76 GLU A C 1
ATOM 625 O O . GLU A 1 76 ? -15.325 -13.570 8.279 1.00 78.31 76 GLU A O 1
ATOM 630 N N . SER A 1 77 ? -13.572 -12.201 7.984 1.00 84.06 77 SER A N 1
ATOM 631 C CA . SER A 1 77 ? -12.721 -13.152 7.275 1.00 84.06 77 SER A CA 1
ATOM 632 C C . SER A 1 77 ? -11.256 -12.745 7.390 1.00 84.06 77 SER A C 1
ATOM 634 O O . SER A 1 77 ? -10.945 -11.559 7.485 1.00 84.06 77 SER A O 1
ATOM 636 N N . LEU A 1 78 ? -10.354 -13.724 7.276 1.00 84.50 78 LEU A N 1
ATOM 637 C CA . LEU A 1 78 ? -8.903 -13.490 7.281 1.00 84.50 78 LEU A CA 1
ATOM 638 C C . LEU A 1 78 ? -8.480 -12.446 6.233 1.00 84.50 78 LEU A C 1
ATOM 640 O O . LEU A 1 78 ? -7.679 -11.570 6.513 1.00 84.50 78 LEU A O 1
ATOM 644 N N . LYS A 1 79 ? -9.104 -12.458 5.046 1.00 86.19 79 LYS A N 1
ATOM 645 C CA . LYS A 1 79 ? -8.818 -11.469 3.993 1.00 86.19 79 LYS A CA 1
ATOM 646 C C . LYS A 1 79 ? -9.157 -10.038 4.406 1.00 86.19 79 LYS A C 1
ATOM 648 O O . LYS A 1 79 ? -8.460 -9.117 4.001 1.00 86.19 79 LYS A O 1
ATOM 653 N N . ARG A 1 80 ? -10.239 -9.840 5.166 1.00 88.62 80 ARG A N 1
ATOM 654 C CA . ARG A 1 80 ? -10.597 -8.517 5.691 1.00 88.62 80 ARG A CA 1
ATOM 655 C C . ARG A 1 80 ? -9.518 -8.034 6.657 1.00 88.62 80 ARG A C 1
ATOM 657 O O . ARG A 1 80 ? -9.069 -6.902 6.522 1.00 88.62 80 ARG A O 1
ATOM 664 N N . GLN A 1 81 ? -9.105 -8.901 7.580 1.00 86.38 81 GLN A N 1
ATOM 665 C CA . GLN A 1 81 ? -8.072 -8.606 8.574 1.00 86.38 81 GLN A CA 1
ATOM 666 C C . GLN A 1 81 ? -6.741 -8.249 7.900 1.00 86.38 81 GLN A C 1
ATOM 668 O O . GLN A 1 81 ? -6.223 -7.164 8.145 1.00 86.38 81 GLN A O 1
ATOM 673 N N . ASP A 1 82 ? -6.265 -9.078 6.964 1.00 88.38 82 ASP A N 1
ATOM 674 C CA . ASP A 1 82 ? -4.998 -8.860 6.251 1.00 88.38 82 ASP A CA 1
ATOM 675 C C . ASP A 1 82 ? -4.962 -7.502 5.522 1.00 88.38 82 ASP A C 1
ATOM 677 O O . ASP A 1 82 ? -3.949 -6.800 5.523 1.00 88.38 82 ASP A O 1
ATOM 681 N N . ILE A 1 83 ? -6.074 -7.107 4.887 1.00 91.56 83 ILE A N 1
ATOM 682 C CA . ILE A 1 83 ? -6.145 -5.830 4.165 1.00 91.56 83 ILE A CA 1
ATOM 683 C C . ILE A 1 83 ? -6.207 -4.649 5.144 1.00 91.56 83 ILE A C 1
ATOM 685 O O . ILE A 1 83 ? -5.558 -3.631 4.903 1.00 91.56 83 ILE A O 1
ATOM 689 N N . LEU A 1 84 ? -6.964 -4.763 6.240 1.00 91.69 84 LEU A N 1
ATOM 690 C CA . LEU A 1 84 ? -7.038 -3.713 7.262 1.00 91.69 84 LEU A CA 1
ATOM 691 C C . LEU A 1 84 ? -5.688 -3.504 7.959 1.00 91.69 84 LEU A C 1
ATOM 693 O O . LEU A 1 84 ? -5.287 -2.356 8.141 1.00 91.69 84 LEU A O 1
ATOM 697 N N . GLU A 1 85 ? -4.962 -4.579 8.262 1.00 90.44 85 GLU A N 1
ATOM 698 C CA . GLU A 1 85 ? -3.611 -4.526 8.832 1.00 90.44 85 GLU A CA 1
ATOM 699 C C . GLU A 1 85 ? -2.614 -3.848 7.880 1.00 90.44 85 GLU A C 1
ATOM 701 O O . GLU A 1 85 ? -1.799 -3.020 8.299 1.00 90.44 85 GLU A O 1
ATOM 706 N N . LEU A 1 86 ? -2.705 -4.133 6.576 1.00 92.62 86 LEU A N 1
ATOM 707 C CA . LEU A 1 86 ? -1.885 -3.453 5.574 1.00 92.62 86 LEU A CA 1
ATOM 708 C C . LEU A 1 86 ? -2.195 -1.950 5.511 1.00 92.62 86 LEU A C 1
ATOM 710 O O . LEU A 1 86 ? -1.268 -1.141 5.444 1.00 92.62 86 LEU A O 1
ATOM 714 N N . ILE A 1 87 ? -3.476 -1.562 5.557 1.00 93.94 87 ILE A N 1
ATOM 715 C CA . ILE A 1 87 ? -3.870 -0.146 5.598 1.00 93.94 87 ILE A CA 1
ATOM 716 C C . ILE A 1 87 ? -3.322 0.519 6.866 1.00 93.94 87 ILE A C 1
ATOM 718 O O . ILE A 1 87 ? -2.709 1.579 6.764 1.00 93.94 87 ILE A O 1
ATOM 722 N N . GLU A 1 88 ? -3.500 -0.095 8.040 1.00 91.62 88 GLU A N 1
ATOM 723 C CA . GLU A 1 88 ? -2.989 0.423 9.317 1.00 91.62 88 GLU A CA 1
ATOM 724 C C . GLU A 1 88 ? -1.479 0.663 9.243 1.00 91.62 88 GLU A C 1
ATOM 726 O O . GLU A 1 88 ? -1.004 1.759 9.546 1.00 91.62 88 GLU A O 1
ATOM 731 N N . THR A 1 89 ? -0.739 -0.329 8.745 1.00 91.12 89 THR A N 1
ATOM 732 C CA . THR A 1 89 ? 0.712 -0.249 8.577 1.00 91.12 89 THR A CA 1
ATOM 733 C C . THR A 1 89 ? 1.085 0.925 7.673 1.00 91.12 89 THR A C 1
ATOM 735 O O . THR A 1 89 ? 1.872 1.783 8.071 1.00 91.12 89 THR A O 1
ATOM 738 N N . ILE A 1 90 ? 0.496 1.032 6.477 1.00 93.44 90 ILE A N 1
ATOM 739 C CA . ILE A 1 90 ? 0.810 2.131 5.551 1.00 93.44 90 ILE A CA 1
ATOM 740 C C . ILE A 1 90 ? 0.527 3.492 6.201 1.00 93.44 90 ILE A C 1
ATOM 742 O O . ILE A 1 90 ? 1.352 4.398 6.085 1.00 93.44 90 ILE A O 1
ATOM 746 N N . LEU A 1 91 ? -0.595 3.640 6.912 1.00 93.12 91 LEU A N 1
ATOM 747 C CA . LEU A 1 91 ? -0.950 4.890 7.586 1.00 93.12 91 LEU A CA 1
ATOM 748 C C . LEU A 1 91 ? 0.048 5.260 8.687 1.00 93.12 91 LEU A C 1
ATOM 750 O O . LEU A 1 91 ? 0.455 6.418 8.748 1.00 93.12 91 LEU A O 1
ATOM 754 N N . ILE A 1 92 ? 0.484 4.299 9.508 1.00 89.38 92 ILE A N 1
ATOM 755 C CA . ILE A 1 92 ? 1.477 4.530 10.569 1.00 89.38 92 ILE A CA 1
ATOM 756 C C . ILE A 1 92 ? 2.800 5.022 9.978 1.00 89.38 92 ILE A C 1
ATOM 758 O O . ILE A 1 92 ? 3.355 6.019 10.441 1.00 89.38 92 ILE A O 1
ATOM 762 N N . TYR A 1 93 ? 3.296 4.360 8.932 1.00 90.12 93 TYR A N 1
ATOM 763 C CA . TYR A 1 93 ? 4.567 4.738 8.311 1.00 90.12 93 TYR A CA 1
ATOM 764 C C . TYR A 1 93 ? 4.481 6.059 7.544 1.00 90.12 93 TYR A C 1
ATOM 766 O O . TYR A 1 93 ? 5.445 6.825 7.519 1.00 90.12 93 TYR A O 1
ATOM 774 N N . LYS A 1 94 ? 3.341 6.334 6.905 1.00 91.25 94 LYS A N 1
ATOM 775 C CA . LYS A 1 94 ? 3.169 7.500 6.038 1.00 91.25 94 LYS A CA 1
ATOM 776 C C . LYS A 1 94 ? 2.748 8.765 6.773 1.00 91.25 94 LYS A C 1
ATOM 778 O O . LYS A 1 94 ? 3.042 9.861 6.307 1.00 91.25 94 LYS A O 1
ATOM 783 N N . LEU A 1 95 ? 2.067 8.629 7.907 1.00 91.38 95 LEU A N 1
ATOM 784 C CA . LEU A 1 95 ? 1.560 9.744 8.702 1.00 91.38 95 LEU A CA 1
ATOM 785 C C . LEU A 1 95 ? 2.191 9.740 10.104 1.00 91.38 95 LEU A C 1
ATOM 787 O O . LEU A 1 95 ? 1.465 9.734 11.096 1.00 91.38 95 LEU A O 1
ATOM 791 N N . PRO A 1 96 ? 3.532 9.820 10.231 1.00 87.12 96 PRO A N 1
ATOM 792 C CA . PRO A 1 96 ? 4.225 9.662 11.516 1.00 87.12 96 PRO A CA 1
ATOM 793 C C . PRO A 1 96 ? 3.909 10.768 12.535 1.00 87.12 96 PRO A C 1
ATOM 795 O O . PRO A 1 96 ? 4.255 10.657 13.708 1.00 87.12 96 PRO A O 1
ATOM 798 N N . LYS A 1 97 ? 3.291 11.871 12.089 1.00 87.50 97 LYS A N 1
ATOM 799 C CA . LYS A 1 97 ? 2.846 12.977 12.950 1.00 87.50 97 LYS A CA 1
ATOM 800 C C . LYS A 1 97 ? 1.462 12.750 13.553 1.00 87.50 97 LYS A C 1
ATOM 802 O O . LYS A 1 97 ? 1.138 13.422 14.529 1.00 87.50 97 LYS A O 1
ATOM 807 N N . LEU A 1 98 ? 0.650 11.867 12.967 1.00 84.25 98 LEU A N 1
ATOM 808 C CA . LEU A 1 98 ? -0.596 11.449 13.594 1.00 84.25 98 LEU A CA 1
ATOM 809 C C . LEU A 1 98 ? -0.253 10.507 14.731 1.00 84.25 98 LEU A C 1
ATOM 811 O O . LEU A 1 98 ? 0.554 9.588 14.583 1.00 84.25 98 LEU A O 1
ATOM 815 N N . ASN A 1 99 ? -0.865 10.743 15.883 1.00 78.81 99 ASN A N 1
ATOM 816 C CA . ASN A 1 99 ? -0.714 9.800 16.967 1.00 78.81 99 ASN A CA 1
ATOM 817 C C . ASN A 1 99 ? -1.503 8.528 16.641 1.00 78.81 99 ASN A C 1
ATOM 819 O O . ASN A 1 99 ? -2.499 8.533 15.917 1.00 78.81 99 ASN A O 1
ATOM 823 N N . ARG A 1 100 ? -1.065 7.417 17.222 1.00 74.50 100 ARG A N 1
ATOM 824 C CA . ARG A 1 100 ? -1.677 6.113 16.985 1.00 74.50 100 ARG A CA 1
ATOM 825 C C . ARG A 1 100 ? -3.184 6.099 17.254 1.00 74.50 100 ARG A C 1
ATOM 827 O O . ARG A 1 100 ? -3.925 5.521 16.473 1.00 74.50 100 ARG A O 1
ATOM 834 N N . LYS A 1 101 ? -3.652 6.793 18.298 1.00 79.62 101 LYS A N 1
ATOM 835 C CA . LYS A 1 101 ? -5.082 6.849 18.645 1.00 79.62 101 LYS A CA 1
ATOM 836 C C . LYS A 1 101 ? -5.922 7.500 17.544 1.00 79.62 101 LYS A C 1
ATOM 838 O O . LYS A 1 101 ? -7.077 7.131 17.366 1.00 79.62 101 LYS A O 1
ATOM 843 N N . GLU A 1 102 ? -5.362 8.459 16.808 1.00 83.25 102 GLU A N 1
ATOM 844 C CA . GLU A 1 102 ? -6.030 9.101 15.669 1.00 83.25 102 GLU A CA 1
ATOM 845 C C . GLU A 1 102 ? -6.183 8.141 14.486 1.00 83.25 102 GLU A C 1
ATOM 847 O O . GLU A 1 102 ? -7.225 8.155 13.829 1.00 83.25 102 GLU A O 1
ATOM 852 N N . ILE A 1 103 ? -5.183 7.286 14.247 1.00 84.25 103 ILE A N 1
ATOM 853 C CA . ILE A 1 103 ? -5.245 6.222 13.235 1.00 84.25 103 ILE A CA 1
ATOM 854 C C . ILE A 1 103 ? -6.228 5.138 13.688 1.00 84.25 103 ILE A C 1
ATOM 856 O O . ILE A 1 103 ? -7.131 4.778 12.941 1.00 84.25 103 ILE A O 1
ATOM 860 N N . GLU A 1 104 ? -6.132 4.690 14.939 1.00 81.56 104 GLU A N 1
ATOM 861 C CA . GLU A 1 104 ? -7.025 3.692 15.534 1.00 81.56 104 GLU A CA 1
ATOM 862 C C . GLU A 1 104 ? -8.497 4.124 15.493 1.00 81.56 104 GLU A C 1
ATOM 864 O O . GLU A 1 104 ? -9.375 3.316 15.208 1.00 81.56 104 GLU A O 1
ATOM 869 N N . ALA A 1 105 ? -8.792 5.412 15.685 1.00 85.81 105 ALA A N 1
ATOM 870 C CA . ALA A 1 105 ? -10.156 5.935 15.602 1.00 85.81 105 ALA A CA 1
ATOM 871 C C . ALA A 1 105 ? -10.799 5.788 14.206 1.00 85.81 105 ALA A C 1
ATOM 873 O O . ALA A 1 105 ? -12.012 5.954 14.066 1.00 85.81 105 ALA A O 1
ATOM 874 N N . MET A 1 106 ? -10.014 5.492 13.164 1.00 85.69 106 MET A N 1
ATOM 875 C CA . MET A 1 106 ? -10.519 5.164 11.825 1.00 85.69 106 MET A CA 1
ATOM 876 C C . MET A 1 106 ? -11.035 3.719 11.745 1.00 85.69 106 MET A C 1
ATOM 878 O O . MET A 1 106 ? -11.890 3.390 10.915 1.00 85.69 106 MET A O 1
ATOM 882 N N . PHE A 1 107 ? -10.536 2.855 12.624 1.00 83.81 107 PHE A N 1
ATOM 883 C CA . PHE A 1 107 ? -10.894 1.452 12.712 1.00 83.81 107 PHE A CA 1
ATOM 884 C C . PHE A 1 107 ? -11.983 1.232 13.777 1.00 83.81 107 PHE A C 1
ATOM 886 O O . PHE A 1 107 ? -12.201 2.052 14.668 1.00 83.81 107 PHE A O 1
ATOM 893 N N . SER A 1 108 ? -12.729 0.132 13.681 1.00 78.19 108 SER A N 1
ATOM 894 C CA . SER A 1 108 ? -13.592 -0.302 14.774 1.00 78.19 108 SER A CA 1
ATOM 895 C C . SER A 1 108 ? -12.723 -1.015 15.811 1.00 78.19 108 SER A C 1
ATOM 897 O O . SER A 1 108 ? -11.663 -1.554 15.492 1.00 78.19 108 SER A O 1
ATOM 899 N N . LEU A 1 109 ? -13.184 -1.066 17.062 1.00 68.00 109 LEU A N 1
ATOM 900 C CA . LEU A 1 109 ? -12.472 -1.796 18.117 1.00 68.00 109 LEU A CA 1
ATOM 901 C C . LEU A 1 109 ? -12.308 -3.292 17.802 1.00 6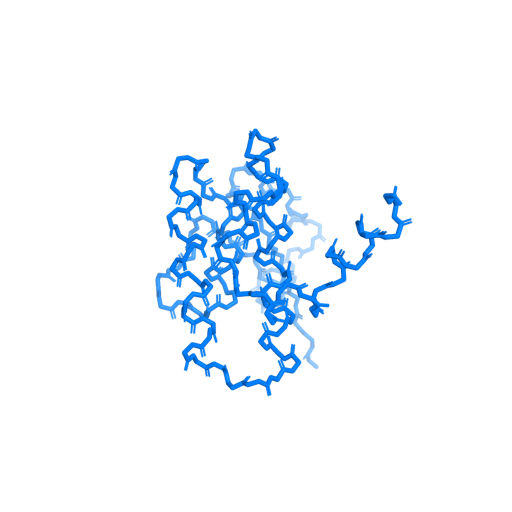8.00 109 LEU A C 1
ATOM 903 O O . LEU A 1 109 ? -11.355 -3.902 18.279 1.00 68.00 109 LEU A O 1
ATOM 907 N N . SER A 1 110 ? -13.230 -3.885 17.036 1.00 71.25 110 SER A N 1
ATOM 908 C CA . SER A 1 110 ? -13.115 -5.275 16.583 1.00 71.25 110 SER A CA 1
ATOM 909 C C . SER A 1 110 ? -12.034 -5.431 15.518 1.00 71.25 110 SER A C 1
ATOM 911 O O . SER A 1 110 ? -11.258 -6.370 15.602 1.00 71.25 110 SER A O 1
ATOM 913 N N . ASP A 1 111 ? -11.941 -4.485 14.579 1.00 72.31 111 ASP A N 1
ATOM 914 C CA . ASP A 1 111 ? -10.950 -4.530 13.504 1.00 72.31 111 ASP A CA 1
ATOM 915 C C . ASP A 1 111 ? -9.522 -4.402 14.044 1.00 72.31 111 ASP A C 1
ATOM 917 O O . ASP A 1 111 ? -8.644 -5.141 13.621 1.00 72.31 111 ASP A O 1
ATOM 921 N N . LEU A 1 112 ? -9.294 -3.488 14.995 1.00 70.56 112 LEU A N 1
ATOM 922 C CA . LEU A 1 112 ? -7.962 -3.247 15.563 1.00 70.56 112 LEU A CA 1
ATOM 923 C C . LEU A 1 112 ? -7.4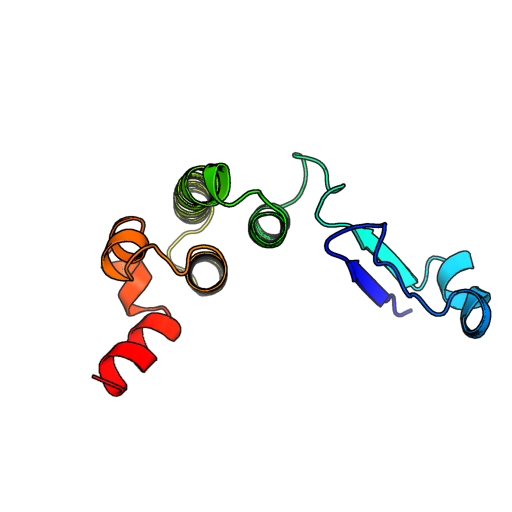44 -4.399 16.403 1.00 70.56 112 LEU A C 1
ATOM 925 O O . LEU A 1 112 ? -6.285 -4.761 16.290 1.00 70.56 112 LEU A O 1
ATOM 929 N N . ARG A 1 113 ? -8.284 -4.994 17.256 1.00 69.50 113 ARG A N 1
ATOM 930 C CA . ARG A 1 113 ? -7.844 -6.071 18.163 1.00 69.50 113 ARG A CA 1
ATOM 931 C C . ARG A 1 113 ? -7.276 -7.284 17.431 1.00 69.50 113 ARG A C 1
ATOM 933 O O . ARG A 1 113 ? -6.550 -8.079 18.029 1.00 69.50 113 ARG A O 1
ATOM 940 N N . GLU A 1 114 ? -7.647 -7.435 16.170 1.00 68.69 114 GLU A N 1
ATOM 941 C CA . GLU A 1 114 ? -7.270 -8.562 15.335 1.00 68.69 114 GLU A CA 1
ATOM 942 C C . GLU A 1 114 ? -6.022 -8.287 14.486 1.00 68.69 114 GLU A C 1
ATOM 944 O O . GLU A 1 114 ? -5.460 -9.245 13.959 1.00 68.69 114 GLU A O 1
ATOM 949 N N . THR A 1 115 ? -5.539 -7.038 14.384 1.00 75.75 115 THR A N 1
ATOM 950 C CA . THR A 1 115 ? -4.285 -6.746 13.671 1.00 75.75 115 THR A CA 1
ATOM 951 C C . THR A 1 115 ? -3.074 -7.055 14.551 1.00 75.75 115 THR A C 1
ATOM 953 O O . THR A 1 115 ? -3.066 -6.791 15.759 1.00 75.75 115 THR A O 1
ATOM 956 N N . LYS A 1 116 ? -2.006 -7.608 13.961 1.00 74.88 116 LYS A N 1
ATOM 957 C CA . LYS A 1 116 ? -0.775 -7.900 14.720 1.00 74.88 116 LYS A CA 1
ATOM 958 C C . LYS A 1 116 ? -0.091 -6.630 15.196 1.00 74.88 116 LYS A C 1
ATOM 960 O O . LYS A 1 116 ? 0.372 -6.583 16.328 1.00 74.88 116 LYS A O 1
ATOM 965 N N . VAL A 1 117 ? -0.114 -5.584 14.371 1.00 71.38 117 VAL A N 1
ATOM 966 C CA . VAL A 1 117 ? 0.421 -4.256 14.705 1.00 71.38 117 VAL A CA 1
ATOM 967 C C . VAL A 1 117 ? -0.177 -3.726 16.010 1.00 71.38 117 VAL A C 1
ATOM 969 O O . VAL A 1 117 ? 0.526 -3.103 16.810 1.00 71.38 117 VAL A O 1
ATOM 972 N N . TYR A 1 118 ? -1.468 -3.969 16.253 1.00 71.88 118 TYR A N 1
ATOM 973 C CA . TYR A 1 118 ? -2.133 -3.633 17.509 1.00 71.88 118 TYR A CA 1
ATOM 974 C C . TYR A 1 118 ? -1.697 -4.518 18.680 1.00 71.88 118 TYR A C 1
ATOM 976 O O . TYR A 1 118 ? -1.446 -4.002 19.768 1.00 71.88 118 TYR A O 1
ATOM 984 N N . GLN A 1 119 ? -1.576 -5.829 18.468 1.00 75.25 119 GLN A N 1
ATOM 985 C CA . GLN A 1 119 ? -1.171 -6.779 19.509 1.00 75.25 119 GLN A CA 1
ATOM 986 C C . GLN A 1 119 ? 0.271 -6.549 19.978 1.00 75.25 119 GLN A C 1
ATOM 988 O O . GLN A 1 119 ? 0.499 -6.426 21.177 1.00 75.25 119 GLN A O 1
ATOM 993 N N . GLU A 1 120 ? 1.217 -6.395 19.051 1.00 78.31 120 GLU A N 1
ATOM 994 C CA . GLU A 1 120 ? 2.633 -6.138 19.357 1.00 78.31 120 GLU A CA 1
ATOM 995 C C . GLU A 1 120 ? 2.800 -4.860 20.191 1.00 78.31 120 GLU A C 1
ATOM 997 O O . GLU A 1 120 ? 3.550 -4.813 21.161 1.00 78.31 120 GLU A O 1
ATOM 1002 N N . ALA A 1 121 ? 2.016 -3.829 19.889 1.00 70.94 121 ALA A N 1
ATOM 1003 C CA . ALA A 1 121 ? 2.071 -2.573 20.620 1.00 70.94 121 ALA A CA 1
ATOM 1004 C C . ALA A 1 121 ? 1.452 -2.605 22.020 1.00 70.94 121 ALA A C 1
ATOM 1006 O O . ALA A 1 121 ? 1.773 -1.750 22.843 1.00 70.94 121 ALA A O 1
ATOM 1007 N N . LEU A 1 122 ? 0.544 -3.547 22.284 1.00 75.44 122 LEU A N 1
ATOM 1008 C CA . LEU A 1 122 ? 0.067 -3.813 23.639 1.00 75.44 122 LEU A CA 1
ATOM 1009 C C . LEU A 1 122 ? 1.113 -4.571 24.462 1.00 75.44 122 LEU A C 1
ATOM 1011 O O . LEU A 1 122 ? 1.137 -4.415 25.678 1.00 75.44 122 LEU A O 1
ATOM 1015 N N . GLU A 1 123 ? 1.947 -5.391 23.818 1.00 75.25 123 GLU A N 1
ATOM 1016 C CA . GLU A 1 123 ? 3.006 -6.170 24.470 1.00 75.25 123 GLU A CA 1
ATOM 1017 C C . GLU A 1 123 ? 4.257 -5.333 24.785 1.00 75.25 123 GLU A C 1
ATOM 1019 O O . GLU A 1 123 ? 4.946 -5.607 25.766 1.00 75.25 123 GLU A O 1
ATOM 1024 N N . GLU A 1 124 ? 4.542 -4.300 23.987 1.00 67.44 124 GLU A N 1
ATOM 1025 C CA . GLU A 1 124 ? 5.650 -3.358 24.214 1.00 67.44 124 GLU A CA 1
ATOM 1026 C C . GLU A 1 124 ? 5.334 -2.244 25.242 1.00 67.44 124 GLU A C 1
ATOM 1028 O O . GLU A 1 124 ? 6.213 -1.434 25.555 1.00 67.44 124 GLU A O 1
ATOM 1033 N N . GLY A 1 125 ? 4.095 -2.188 25.754 1.00 55.12 125 GLY A N 1
ATOM 1034 C CA . GLY A 1 125 ? 3.570 -1.148 26.656 1.00 55.12 125 GLY A CA 1
ATOM 1035 C C . GLY A 1 125 ? 3.575 -1.484 28.144 1.00 55.12 125 GLY A C 1
ATOM 1036 O O . GLY A 1 125 ? 3.341 -2.655 28.513 1.00 55.12 125 GLY A O 1
#

Sequence (125 aa):
NWQGVIIYPHREIENSPKSRYQEFFESGRVNCYYLNQLDEGDSLGVKVLQLIVESEPNTLGQGKELIQQVRQQFQESLKRQDILELIETILIYKLPKLNRKEIEAMFSLSDLRETKVYQEALEEG

Organism: NCBI:txid2755316

Foldseek 3Di:
DAAEEAEAQAPVPDPDPCVVPVVCVVVNSYYYDHLVPDDPPDDLLSLLVVLLNDDLVCSVVSLLVSLVVLPVVDDPDPVSLVSNLSSLVSCCVSVVVDDSVNSCVSDDPVSLVSHVVNVVVVVVD